Protein AF-A0A2D5ZLC3-F1 (afdb_monomer_lite)

Structure (mmCIF, N/CA/C/O backbone):
data_AF-A0A2D5ZLC3-F1
#
_entry.id   AF-A0A2D5ZLC3-F1
#
loop_
_atom_site.group_PDB
_atom_site.id
_atom_site.type_symbol
_atom_site.label_atom_id
_atom_site.label_alt_id
_atom_site.label_comp_id
_atom_site.label_asym_id
_atom_site.label_entity_id
_atom_site.label_seq_id
_atom_site.pdbx_PDB_ins_code
_atom_site.Cartn_x
_atom_site.Cartn_y
_atom_site.Cartn_z
_atom_site.occupancy
_atom_site.B_iso_or_equiv
_atom_site.auth_seq_id
_atom_site.auth_comp_id
_atom_site.auth_asym_id
_atom_site.auth_atom_id
_atom_site.pdbx_PDB_model_num
ATOM 1 N N . MET A 1 1 ? -10.170 2.366 -2.017 1.00 79.31 1 MET A N 1
ATOM 2 C CA . MET A 1 1 ? -8.701 2.451 -2.170 1.00 79.31 1 MET A CA 1
ATOM 3 C C . MET A 1 1 ? -8.158 1.456 -3.196 1.00 79.31 1 MET A C 1
ATOM 5 O O . MET A 1 1 ? -7.810 1.885 -4.287 1.00 79.31 1 MET A O 1
ATOM 9 N N . THR A 1 2 ? -8.190 0.146 -2.924 1.00 83.31 2 THR A N 1
ATOM 10 C CA . THR A 1 2 ? -7.605 -0.919 -3.770 1.00 83.31 2 THR A CA 1
ATOM 11 C C . THR A 1 2 ? -7.988 -0.849 -5.250 1.00 83.31 2 THR A C 1
ATOM 13 O O . THR A 1 2 ? -7.106 -0.886 -6.096 1.00 83.31 2 THR A O 1
ATOM 16 N N . ARG A 1 3 ? -9.275 -0.645 -5.580 1.00 85.94 3 ARG A N 1
ATOM 17 C CA . ARG A 1 3 ? -9.740 -0.512 -6.977 1.00 85.94 3 ARG A CA 1
ATOM 18 C C . ARG A 1 3 ? -8.976 0.560 -7.766 1.00 85.94 3 ARG A C 1
ATOM 20 O O . ARG A 1 3 ? -8.602 0.323 -8.902 1.00 85.94 3 ARG A O 1
ATOM 27 N N . ARG A 1 4 ? -8.717 1.721 -7.152 1.00 84.75 4 ARG A N 1
ATOM 28 C CA . ARG A 1 4 ? -8.005 2.831 -7.808 1.00 84.75 4 ARG A CA 1
ATOM 29 C C . ARG A 1 4 ? -6.535 2.505 -8.041 1.00 84.75 4 ARG A C 1
ATOM 31 O O . ARG A 1 4 ? -5.994 2.918 -9.054 1.00 84.75 4 ARG A O 1
ATOM 38 N N . ILE A 1 5 ? -5.913 1.785 -7.105 1.00 85.62 5 ILE A N 1
ATOM 39 C CA . ILE A 1 5 ? -4.526 1.335 -7.248 1.00 85.62 5 ILE A CA 1
ATOM 40 C C . ILE A 1 5 ? -4.437 0.350 -8.423 1.00 85.62 5 ILE A C 1
ATOM 42 O O . ILE A 1 5 ? -3.592 0.518 -9.291 1.00 85.62 5 ILE A O 1
ATOM 46 N N . VAL A 1 6 ? -5.360 -0.613 -8.501 1.00 88.94 6 VAL A N 1
ATOM 47 C CA . VAL A 1 6 ? -5.407 -1.585 -9.606 1.00 88.94 6 VAL A CA 1
ATOM 48 C C . VAL A 1 6 ? -5.623 -0.898 -10.956 1.00 88.94 6 VAL A C 1
ATOM 50 O O . VAL A 1 6 ? -4.856 -1.124 -11.880 1.00 88.94 6 VAL A O 1
ATOM 53 N N . GLU A 1 7 ? -6.618 -0.015 -11.061 1.00 87.50 7 GLU A N 1
ATOM 54 C CA . GLU A 1 7 ? -6.949 0.671 -12.321 1.00 87.50 7 GLU A CA 1
ATOM 55 C C . GLU A 1 7 ? -5.840 1.590 -12.847 1.00 87.50 7 GLU A C 1
ATOM 57 O O . GLU A 1 7 ? -5.812 1.874 -14.041 1.00 87.50 7 GLU A O 1
ATOM 62 N N . GLN A 1 8 ? -4.970 2.100 -11.973 1.00 84.56 8 GLN A N 1
ATOM 63 C CA . GLN A 1 8 ? -3.944 3.075 -12.352 1.00 84.56 8 GLN A CA 1
ATOM 64 C C . GLN A 1 8 ? -2.553 2.474 -12.526 1.00 84.56 8 GLN A C 1
ATOM 66 O O . GLN A 1 8 ? -1.783 3.026 -13.307 1.00 84.56 8 GLN A O 1
ATOM 71 N N . PHE A 1 9 ? -2.226 1.403 -11.799 1.00 86.00 9 PHE A N 1
ATOM 72 C CA . PHE A 1 9 ? -0.845 0.923 -11.680 1.00 86.00 9 PHE A CA 1
ATOM 73 C C . PHE A 1 9 ? -0.659 -0.560 -12.008 1.00 86.00 9 PHE A C 1
ATOM 75 O O . PHE A 1 9 ? 0.480 -1.005 -12.014 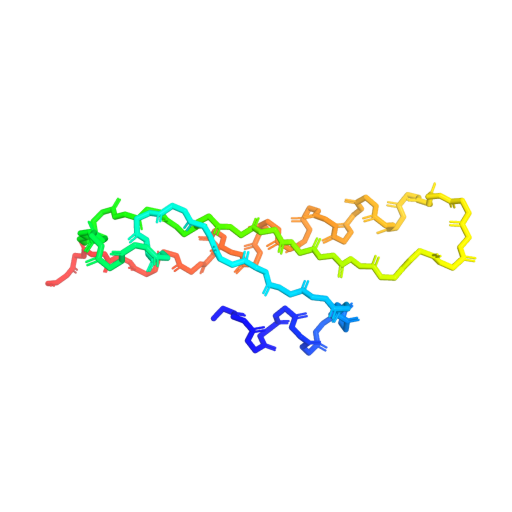1.00 86.00 9 PHE A O 1
ATOM 82 N N . ASP A 1 10 ? -1.740 -1.316 -12.240 1.00 89.19 10 ASP A N 1
ATOM 83 C CA . ASP A 1 10 ? -1.702 -2.753 -12.568 1.00 89.19 10 ASP A CA 1
ATOM 84 C C . ASP A 1 10 ? -0.670 -3.564 -11.744 1.00 89.19 10 ASP A C 1
ATOM 86 O O . ASP A 1 10 ? 0.272 -4.143 -12.286 1.00 89.19 10 A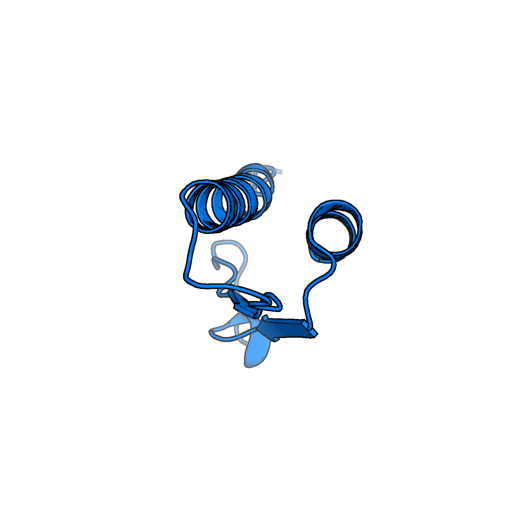SP A O 1
ATOM 90 N N . PRO A 1 11 ? -0.773 -3.548 -10.401 1.00 91.38 11 PRO A N 1
ATOM 91 C CA . PRO A 1 11 ? 0.228 -4.167 -9.547 1.00 91.38 11 PRO A CA 1
ATOM 92 C C . PRO A 1 11 ? 0.144 -5.693 -9.595 1.00 91.38 11 PRO A C 1
ATOM 94 O O . PRO A 1 11 ? -0.947 -6.266 -9.578 1.00 91.38 11 PRO A O 1
ATOM 97 N N . ASP A 1 12 ? 1.293 -6.358 -9.465 1.00 92.50 12 ASP A N 1
ATOM 98 C CA . ASP A 1 12 ? 1.354 -7.811 -9.283 1.00 92.50 12 ASP A CA 1
ATOM 99 C C . ASP A 1 12 ? 0.625 -8.233 -8.002 1.00 92.50 12 ASP A C 1
ATOM 101 O O . ASP A 1 12 ? -0.043 -9.271 -7.950 1.00 92.50 12 ASP A O 1
ATOM 105 N N . ARG A 1 13 ? 0.803 -7.454 -6.921 1.00 91.94 13 ARG A N 1
ATOM 106 C CA . ARG A 1 13 ? 0.206 -7.731 -5.606 1.00 91.94 13 ARG A CA 1
ATOM 107 C C . ARG A 1 13 ? -0.069 -6.454 -4.826 1.00 91.94 13 ARG A C 1
ATOM 109 O O . ARG A 1 13 ? 0.718 -5.512 -4.836 1.00 91.94 13 ARG A O 1
ATOM 116 N N . ILE A 1 14 ? -1.139 -6.493 -4.039 1.00 91.19 14 ILE A N 1
ATOM 117 C CA . ILE A 1 14 ? -1.423 -5.525 -2.977 1.00 91.19 14 ILE A CA 1
ATOM 118 C C . ILE A 1 14 ? -1.604 -6.325 -1.691 1.00 91.19 14 ILE A C 1
ATOM 120 O O . ILE A 1 14 ? -2.452 -7.217 -1.636 1.00 91.19 14 ILE A O 1
ATOM 124 N N . ILE A 1 15 ? -0.807 -6.029 -0.668 1.00 91.81 15 ILE A N 1
ATOM 125 C CA . ILE A 1 15 ? -0.819 -6.758 0.601 1.00 91.81 15 ILE A CA 1
ATOM 126 C C . ILE A 1 15 ? -1.136 -5.781 1.727 1.00 91.81 15 ILE A C 1
ATOM 128 O O . ILE A 1 15 ? -0.515 -4.724 1.819 1.00 91.81 15 ILE A O 1
ATOM 132 N N . ILE A 1 16 ? -2.102 -6.144 2.573 1.00 91.06 16 ILE A N 1
ATOM 133 C CA . ILE A 1 16 ? -2.483 -5.372 3.756 1.00 91.06 16 ILE A CA 1
ATOM 134 C C . ILE A 1 16 ? -1.775 -5.910 4.995 1.00 91.06 16 ILE A C 1
ATOM 136 O O . ILE A 1 16 ? -1.688 -7.125 5.195 1.00 91.06 16 ILE A O 1
ATOM 140 N N . PHE A 1 17 ? -1.299 -5.002 5.838 1.00 88.44 17 PHE A N 1
ATOM 141 C CA . PHE A 1 17 ? -0.695 -5.327 7.125 1.00 88.44 17 PHE A CA 1
ATOM 142 C C . PHE A 1 17 ? -1.310 -4.465 8.233 1.00 88.44 17 PHE A C 1
ATOM 144 O O . PHE A 1 17 ? -2.338 -3.816 8.041 1.00 88.44 17 PHE A O 1
ATOM 151 N N . GLY A 1 18 ? -0.733 -4.532 9.431 1.00 88.75 18 GLY A N 1
ATOM 152 C CA . GLY A 1 18 ? -1.189 -3.719 10.553 1.00 88.75 18 GLY A CA 1
ATOM 153 C C . GLY A 1 18 ? -2.530 -4.160 11.141 1.00 88.75 18 GLY A C 1
ATOM 154 O O . GLY A 1 18 ? -2.937 -5.326 11.052 1.00 88.75 18 GLY A O 1
ATOM 155 N N . SER A 1 19 ? -3.198 -3.224 11.812 1.00 91.56 19 SER A N 1
ATOM 156 C CA . SER A 1 19 ? -4.427 -3.463 12.579 1.00 91.56 19 SER A CA 1
ATOM 157 C C . SER A 1 19 ? -5.593 -3.915 11.695 1.00 91.56 19 SER A C 1
ATOM 159 O O . SER A 1 19 ? -6.358 -4.793 12.099 1.00 91.56 19 SER A O 1
ATOM 161 N N . HIS A 1 20 ? -5.680 -3.410 10.459 1.00 89.06 20 HIS A N 1
ATOM 162 C CA . HIS A 1 20 ? -6.693 -3.828 9.487 1.00 89.06 20 HIS A CA 1
ATOM 163 C C . HIS A 1 20 ? -6.521 -5.284 9.051 1.00 89.06 20 HIS A C 1
ATOM 165 O O . HIS A 1 20 ? -7.509 -6.010 8.956 1.00 89.06 20 HIS A O 1
ATOM 171 N N . ALA A 1 21 ? -5.283 -5.749 8.859 1.00 90.69 21 ALA A N 1
ATOM 172 C CA . ALA A 1 21 ? -5.022 -7.155 8.546 1.00 90.69 21 ALA A CA 1
ATOM 173 C C . ALA A 1 21 ? -5.353 -8.093 9.720 1.00 90.69 21 ALA A C 1
ATOM 175 O O . ALA A 1 21 ? -5.718 -9.248 9.515 1.00 90.69 21 ALA A O 1
ATOM 176 N N . ARG A 1 22 ? -5.225 -7.601 10.959 1.00 91.50 22 ARG A N 1
ATOM 177 C CA . ARG A 1 22 ? -5.477 -8.373 12.188 1.00 91.50 22 ARG A CA 1
ATOM 178 C C . ARG A 1 22 ? -6.921 -8.287 12.688 1.00 91.50 22 ARG A C 1
ATOM 180 O O . AR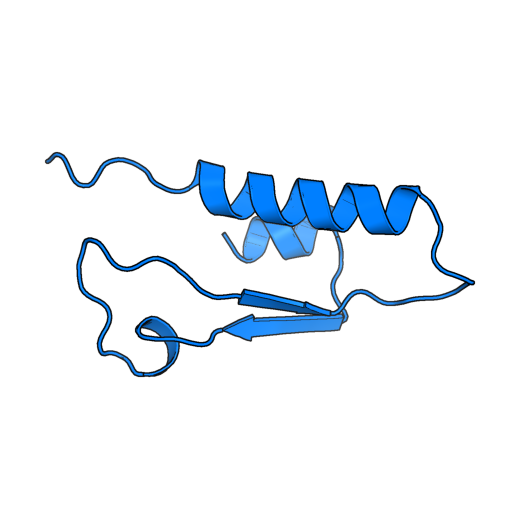G A 1 22 ? -7.254 -8.967 13.653 1.00 91.50 22 ARG A O 1
ATOM 187 N N . GLY A 1 23 ? -7.762 -7.459 12.066 1.00 91.50 23 GLY A N 1
ATOM 188 C CA . GLY A 1 23 ? -9.137 -7.215 12.511 1.00 91.50 23 GLY A CA 1
ATOM 189 C C . GLY A 1 23 ? -9.240 -6.415 13.815 1.00 91.50 23 GLY A 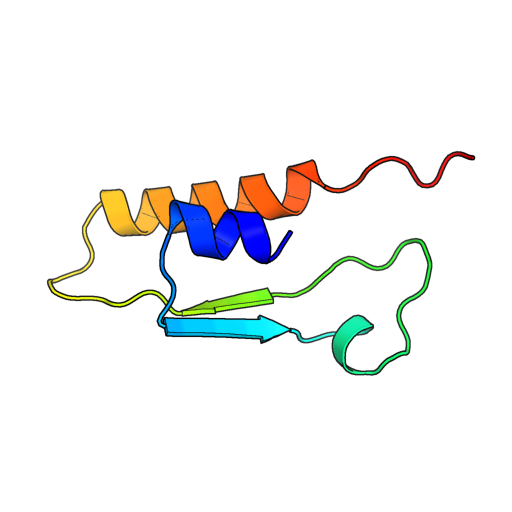C 1
ATOM 190 O O . GLY A 1 23 ? -10.284 -6.430 14.456 1.00 91.50 23 GLY A O 1
ATOM 191 N N . THR A 1 24 ? -8.170 -5.725 14.220 1.00 93.50 24 THR A N 1
ATOM 192 C CA . THR A 1 24 ? -8.110 -4.909 15.447 1.00 93.50 24 THR A CA 1
ATOM 193 C C . THR A 1 24 ? -8.086 -3.409 15.149 1.00 93.50 24 THR A C 1
ATOM 195 O O . THR A 1 24 ? -7.691 -2.624 16.008 1.00 93.50 24 THR A O 1
ATOM 198 N N . ALA A 1 25 ? -8.422 -3.006 13.920 1.00 90.94 25 ALA A N 1
ATOM 199 C CA . ALA A 1 25 ? -8.474 -1.605 13.523 1.00 90.94 25 ALA A CA 1
ATOM 200 C C . ALA A 1 25 ? -9.621 -0.875 14.235 1.00 90.94 25 ALA A C 1
ATOM 202 O O . ALA A 1 25 ? -10.757 -1.350 14.255 1.00 90.94 25 ALA A O 1
ATOM 203 N N . GLY A 1 26 ? -9.298 0.274 14.822 1.00 87.81 26 GLY A N 1
ATOM 204 C CA . GLY A 1 26 ? -10.262 1.242 15.334 1.00 87.81 26 GLY A CA 1
ATOM 205 C C . GLY A 1 26 ? -10.537 2.349 14.311 1.00 87.81 26 GLY A C 1
ATOM 206 O O . GLY A 1 26 ? -9.927 2.349 13.245 1.00 87.81 26 GLY A O 1
ATOM 207 N N . PRO A 1 27 ? -11.417 3.309 14.637 1.00 85.56 27 PRO A N 1
ATOM 208 C CA . PRO A 1 27 ? -11.759 4.410 13.738 1.00 85.56 27 PRO A CA 1
ATOM 209 C C . PRO A 1 27 ? -10.516 5.181 13.257 1.00 85.56 27 PRO A C 1
ATOM 211 O O . PRO A 1 27 ? -10.291 5.304 12.062 1.00 85.56 27 PRO A O 1
ATOM 214 N N . GLU A 1 28 ? -9.628 5.568 14.170 1.00 86.19 28 GLU A N 1
ATOM 215 C CA . GLU A 1 28 ? -8.406 6.328 13.851 1.00 86.19 28 GLU A CA 1
ATOM 216 C C . GLU A 1 28 ? -7.250 5.463 13.312 1.00 86.19 28 GLU A C 1
ATOM 218 O O . GLU A 1 28 ? -6.091 5.863 13.373 1.00 86.19 28 GLU A O 1
ATOM 223 N N . SER A 1 29 ? -7.510 4.220 12.892 1.00 85.81 29 SER A N 1
ATOM 224 C CA . SER A 1 29 ? -6.446 3.353 12.378 1.00 85.81 29 SER A CA 1
ATOM 225 C C . SER A 1 29 ? -6.098 3.695 10.936 1.00 85.81 29 SER A C 1
ATOM 227 O O . SER A 1 29 ? -6.953 3.641 10.055 1.00 85.81 29 SER A O 1
ATOM 229 N N . ASP A 1 30 ? -4.816 3.957 10.695 1.00 85.12 30 ASP A N 1
ATOM 230 C CA . ASP A 1 30 ? -4.264 4.037 9.348 1.00 85.12 30 ASP A CA 1
ATOM 231 C C . ASP A 1 30 ? -4.250 2.658 8.664 1.00 85.12 30 ASP A C 1
ATOM 233 O O . ASP A 1 30 ? -4.231 1.603 9.310 1.00 85.12 30 ASP A O 1
ATOM 237 N N . VAL A 1 31 ? -4.234 2.663 7.328 1.00 84.00 31 VAL A N 1
ATOM 238 C CA . VAL A 1 31 ? -4.141 1.448 6.507 1.00 84.00 31 VAL A CA 1
ATOM 239 C C . VAL A 1 31 ? 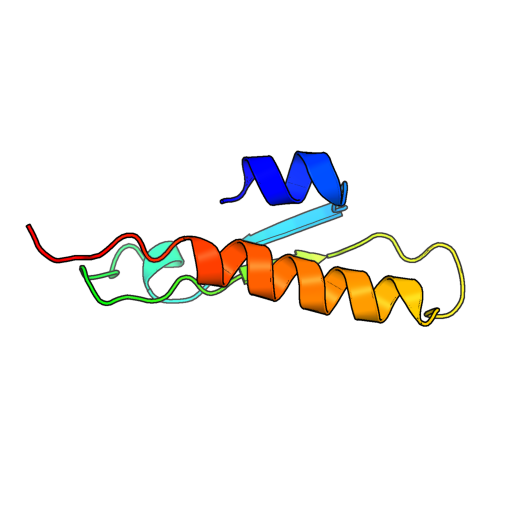-2.712 1.261 6.006 1.00 84.00 31 VAL A C 1
ATOM 241 O O . VAL A 1 31 ? -2.258 1.983 5.119 1.00 84.00 31 VAL A O 1
ATOM 244 N N . ASP A 1 32 ? -2.039 0.219 6.493 1.00 86.31 32 ASP A N 1
ATOM 245 C CA . ASP A 1 32 ? -0.714 -0.177 6.014 1.00 86.31 32 ASP A CA 1
ATOM 246 C C . ASP A 1 32 ? -0.814 -1.072 4.768 1.00 86.31 32 ASP A C 1
ATOM 248 O O . ASP A 1 32 ? -1.365 -2.179 4.826 1.00 86.31 32 ASP A O 1
ATOM 252 N N . LEU A 1 33 ? -0.232 -0.633 3.647 1.00 87.81 33 LEU A N 1
ATOM 253 C CA . LEU A 1 33 ? -0.136 -1.419 2.414 1.00 87.81 33 LEU A CA 1
ATOM 254 C C . LEU A 1 33 ? 1.306 -1.596 1.931 1.00 87.81 33 LEU A C 1
ATOM 256 O O . LEU A 1 33 ? 2.101 -0.662 1.951 1.00 87.81 33 LEU A O 1
ATOM 260 N N . LEU A 1 34 ? 1.583 -2.769 1.357 1.00 88.69 34 LEU A N 1
ATOM 261 C CA . LEU A 1 34 ? 2.678 -2.977 0.410 1.00 88.6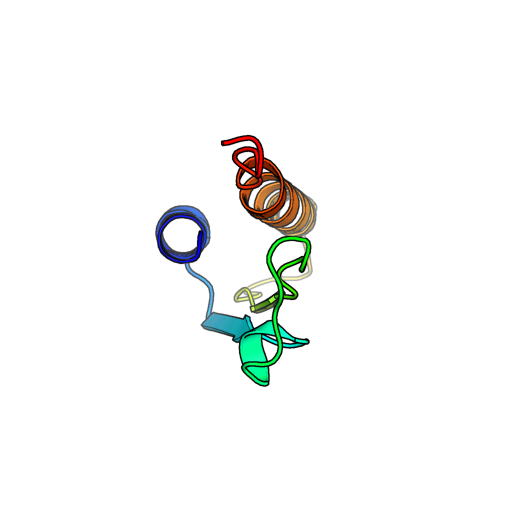9 34 LEU A CA 1
ATOM 262 C C . LEU A 1 34 ? 2.089 -3.226 -0.976 1.00 88.69 34 LEU A C 1
ATOM 264 O O . LEU A 1 34 ? 1.297 -4.154 -1.161 1.00 88.69 34 LEU A O 1
ATOM 268 N N . VAL A 1 35 ? 2.501 -2.424 -1.952 1.00 89.06 35 VAL A N 1
ATOM 269 C CA . VAL A 1 35 ? 2.149 -2.616 -3.360 1.00 89.06 35 VAL A CA 1
ATOM 270 C C . VAL A 1 35 ? 3.392 -3.094 -4.098 1.00 89.06 35 VAL A C 1
ATOM 272 O O . VAL A 1 35 ? 4.440 -2.458 -4.026 1.00 89.06 35 VAL A O 1
ATOM 275 N N . VAL A 1 36 ? 3.283 -4.237 -4.769 1.00 88.69 36 VAL A N 1
ATOM 276 C CA . VAL A 1 36 ? 4.350 -4.811 -5.592 1.00 88.69 36 VAL A CA 1
ATOM 277 C C . VAL A 1 36 ? 4.027 -4.494 -7.041 1.00 88.69 36 VAL A C 1
ATOM 279 O O . VAL A 1 36 ? 2.995 -4.936 -7.546 1.00 88.69 36 VAL A O 1
ATOM 282 N N . LEU A 1 37 ? 4.897 -3.718 -7.680 1.00 87.25 37 LEU A N 1
ATOM 283 C CA . LEU A 1 37 ? 4.796 -3.371 -9.093 1.00 87.25 37 LEU A CA 1
ATOM 284 C C . LEU A 1 37 ? 5.741 -4.255 -9.918 1.00 87.25 37 LEU A C 1
ATOM 286 O O . LEU A 1 37 ? 6.833 -4.580 -9.434 1.00 87.25 37 LEU A O 1
ATOM 290 N N . PRO A 1 38 ? 5.351 -4.632 -11.146 1.00 82.44 38 PRO A N 1
ATOM 291 C CA . PRO A 1 38 ? 6.250 -5.320 -12.059 1.00 82.44 38 PRO A CA 1
ATOM 292 C C . PRO A 1 38 ? 7.400 -4.387 -12.462 1.00 82.44 38 PRO A C 1
ATOM 294 O O . PRO A 1 38 ? 7.176 -3.260 -12.893 1.00 82.44 38 PRO A O 1
ATOM 297 N N . ILE A 1 39 ? 8.640 -4.866 -12.351 1.00 77.38 39 ILE A N 1
ATOM 298 C CA . ILE A 1 39 ? 9.832 -4.141 -12.810 1.00 77.38 39 ILE A CA 1
ATOM 299 C C . ILE A 1 39 ? 10.340 -4.840 -14.070 1.00 77.38 39 ILE A C 1
ATOM 301 O O . ILE A 1 39 ? 10.896 -5.937 -13.996 1.00 77.38 39 ILE A O 1
ATOM 305 N N . LEU A 1 40 ? 10.113 -4.222 -15.229 1.00 71.12 40 LEU A N 1
ATOM 306 C CA . LEU A 1 40 ? 10.518 -4.775 -16.528 1.00 71.12 40 LEU A CA 1
ATOM 307 C C . LEU A 1 40 ? 11.948 -4.361 -16.929 1.00 71.12 40 LEU A C 1
ATOM 309 O O . LEU A 1 40 ? 12.586 -5.059 -17.714 1.00 71.12 40 LEU A O 1
ATOM 313 N N . GLU A 1 41 ? 12.469 -3.270 -16.359 1.00 74.75 41 GLU A N 1
ATOM 314 C CA . GLU A 1 41 ? 13.777 -2.660 -16.653 1.00 74.75 41 GLU A CA 1
ATOM 315 C C . GLU A 1 41 ? 14.400 -2.059 -15.369 1.00 74.75 41 GLU A C 1
ATOM 317 O O . GLU A 1 41 ? 13.723 -2.014 -14.343 1.00 74.75 41 GLU A O 1
ATOM 322 N N . PRO A 1 42 ? 15.677 -1.614 -15.347 1.00 75.06 42 PRO A N 1
ATOM 323 C CA . PRO A 1 42 ? 16.237 -0.926 -14.182 1.00 75.06 42 PRO A CA 1
ATOM 324 C C . PRO A 1 42 ? 15.355 0.248 -13.752 1.00 75.06 42 PRO A C 1
ATOM 326 O O . PRO A 1 42 ? 14.920 1.021 -14.602 1.00 75.06 42 PRO A O 1
ATOM 329 N N . VAL A 1 43 ? 15.138 0.376 -12.439 1.00 73.06 43 VAL A N 1
ATOM 330 C CA . VAL A 1 43 ? 14.206 1.348 -11.849 1.00 73.06 43 VAL A CA 1
ATOM 331 C C . VAL A 1 43 ? 14.432 2.738 -12.439 1.00 73.06 43 VAL A C 1
ATOM 333 O O . VAL A 1 43 ? 15.491 3.351 -12.277 1.00 73.06 43 VAL A O 1
ATOM 336 N N . SER A 1 44 ? 13.413 3.211 -13.138 1.00 76.50 44 SER A N 1
ATOM 337 C CA . SER A 1 44 ? 13.341 4.516 -13.764 1.00 76.50 44 SER A CA 1
ATOM 338 C C . SER A 1 44 ? 12.779 5.550 -12.786 1.00 76.50 44 SER A C 1
ATOM 340 O O . SER A 1 44 ? 12.202 5.225 -11.748 1.00 76.50 44 SER A O 1
ATOM 342 N N . MET A 1 45 ? 12.913 6.833 -13.127 1.00 69.19 45 MET A N 1
ATOM 343 C CA . MET A 1 45 ? 12.312 7.905 -12.328 1.00 69.19 45 MET A CA 1
ATOM 344 C C . MET A 1 45 ? 10.776 7.787 -12.278 1.00 69.19 45 MET A C 1
ATOM 346 O O . MET A 1 45 ? 10.179 8.101 -11.253 1.00 69.19 45 MET A O 1
ATOM 350 N N . SER A 1 46 ? 10.152 7.278 -13.348 1.00 76.12 46 SER A N 1
ATOM 351 C CA . SER A 1 46 ? 8.706 7.023 -13.409 1.00 76.12 46 SER A CA 1
ATOM 352 C C . SER A 1 46 ? 8.244 5.978 -12.394 1.00 76.12 46 SER A C 1
ATOM 354 O O . SER A 1 46 ? 7.194 6.159 -11.786 1.00 76.12 46 SER A O 1
ATOM 356 N N . ASP A 1 47 ? 9.047 4.944 -12.126 1.00 77.44 47 ASP A N 1
ATOM 357 C CA . ASP A 1 47 ? 8.699 3.925 -11.125 1.00 77.44 47 ASP A CA 1
ATOM 358 C C . ASP A 1 47 ? 8.652 4.528 -9.709 1.00 77.44 47 ASP A C 1
ATOM 360 O O . ASP A 1 47 ? 7.780 4.210 -8.897 1.00 77.44 47 ASP A O 1
ATOM 364 N N . ALA A 1 48 ? 9.573 5.453 -9.414 1.00 71.31 48 ALA A N 1
ATOM 365 C CA . ALA A 1 48 ? 9.585 6.187 -8.151 1.00 71.31 48 ALA A CA 1
ATOM 366 C C . ALA A 1 48 ? 8.414 7.185 -8.047 1.00 71.31 48 ALA A C 1
ATOM 368 O O . ALA A 1 48 ? 7.830 7.341 -6.972 1.00 71.31 48 ALA A O 1
ATOM 369 N N . GLU A 1 49 ? 8.040 7.841 -9.148 1.00 76.19 49 GLU A N 1
ATOM 370 C CA . GLU A 1 49 ? 6.861 8.714 -9.198 1.00 76.19 49 GLU A CA 1
ATOM 371 C C . GLU A 1 49 ? 5.565 7.935 -8.958 1.00 76.19 49 GLU A C 1
ATOM 373 O O . GLU A 1 49 ? 4.698 8.401 -8.214 1.00 76.19 49 GLU A O 1
ATOM 378 N N . ASP A 1 50 ? 5.437 6.732 -9.514 1.00 78.19 50 ASP A N 1
ATOM 379 C CA . ASP A 1 50 ? 4.266 5.887 -9.297 1.00 78.19 50 ASP A CA 1
ATOM 380 C C . ASP A 1 50 ? 4.148 5.431 -7.838 1.00 78.19 50 ASP A C 1
ATOM 382 O O . ASP A 1 50 ? 3.046 5.455 -7.284 1.00 78.19 50 ASP A O 1
ATOM 386 N N . ALA A 1 51 ? 5.264 5.162 -7.150 1.00 73.12 51 ALA A N 1
ATOM 387 C CA . ALA A 1 51 ? 5.257 4.918 -5.705 1.00 73.12 51 ALA A CA 1
ATOM 388 C C . ALA A 1 51 ? 4.720 6.128 -4.908 1.00 73.12 51 ALA A C 1
ATOM 390 O O . ALA A 1 51 ? 3.880 5.966 -4.015 1.00 73.12 51 ALA A O 1
ATOM 391 N N . VAL A 1 52 ? 5.132 7.352 -5.264 1.00 70.38 52 VAL A N 1
ATOM 392 C CA . VAL A 1 52 ? 4.604 8.589 -4.653 1.00 70.38 52 VAL A CA 1
ATOM 393 C C . VAL A 1 52 ? 3.115 8.763 -4.967 1.00 70.38 52 VAL A C 1
ATOM 395 O O . VAL A 1 52 ? 2.326 9.124 -4.090 1.00 70.38 52 VAL A O 1
ATOM 398 N N . ARG A 1 53 ? 2.688 8.470 -6.198 1.00 68.88 53 ARG A N 1
ATOM 399 C CA . ARG A 1 53 ? 1.278 8.575 -6.599 1.00 68.88 53 ARG A CA 1
ATOM 400 C C . ARG A 1 53 ? 0.399 7.553 -5.885 1.00 68.88 53 ARG A C 1
ATOM 402 O O . ARG A 1 53 ? -0.729 7.899 -5.529 1.00 68.88 53 ARG A O 1
ATOM 409 N N . ILE A 1 54 ? 0.901 6.345 -5.629 1.00 75.31 54 ILE A N 1
ATOM 410 C CA . ILE A 1 54 ? 0.221 5.343 -4.798 1.00 75.31 54 ILE A CA 1
ATOM 411 C C . ILE A 1 54 ? 0.030 5.891 -3.382 1.00 75.31 54 ILE A C 1
ATOM 413 O O . ILE A 1 54 ? -1.104 5.888 -2.904 1.00 75.31 54 ILE A O 1
ATOM 417 N N . ALA A 1 55 ? 1.078 6.439 -2.754 1.00 68.75 55 ALA A N 1
ATOM 418 C CA . ALA A 1 55 ? 0.990 7.022 -1.409 1.00 68.75 55 ALA A CA 1
ATOM 419 C C . ALA A 1 55 ? -0.073 8.135 -1.329 1.00 68.75 55 ALA A C 1
ATOM 421 O O . ALA A 1 55 ? -0.956 8.102 -0.473 1.00 68.75 55 ALA A O 1
ATOM 422 N N . VAL A 1 56 ? -0.092 9.050 -2.303 1.00 64.94 56 VAL A N 1
ATOM 423 C CA . VAL A 1 56 ? -1.113 10.111 -2.379 1.00 64.94 56 VAL A CA 1
ATOM 424 C C . VAL A 1 56 ? -2.522 9.542 -2.608 1.00 64.94 56 VAL A C 1
ATOM 426 O O . VAL A 1 56 ? -3.506 10.079 -2.093 1.00 64.94 56 VAL A O 1
ATOM 429 N N . CYS A 1 57 ? -2.661 8.460 -3.379 1.00 67.06 57 CYS A N 1
ATOM 430 C CA . CYS A 1 57 ? -3.948 7.791 -3.594 1.00 67.06 57 CYS A CA 1
ATOM 431 C C . CYS A 1 57 ? -4.498 7.145 -2.309 1.00 67.06 57 CYS A C 1
ATOM 433 O O . CYS A 1 57 ? -5.722 7.058 -2.165 1.00 67.06 57 CYS A O 1
ATOM 435 N N . VAL A 1 58 ? -3.612 6.712 -1.405 1.00 71.25 58 VAL A N 1
ATOM 436 C CA . VAL A 1 58 ? -3.946 6.160 -0.084 1.00 71.25 58 VAL A CA 1
ATOM 437 C C . VAL A 1 58 ? -4.340 7.277 0.888 1.00 71.25 58 VAL A C 1
ATOM 439 O O . VAL A 1 58 ? -5.447 7.245 1.420 1.00 71.25 58 VAL A O 1
ATOM 442 N N . GLU A 1 59 ? -3.514 8.317 1.036 1.00 63.25 59 GLU A N 1
ATOM 443 C CA . GLU A 1 59 ? -3.764 9.418 1.985 1.00 63.25 59 GLU A CA 1
ATOM 444 C C . GLU A 1 59 ? -4.999 10.262 1.641 1.00 63.25 59 GLU A C 1
ATOM 446 O O . GLU A 1 59 ? -5.736 10.698 2.525 1.00 63.25 59 GLU A O 1
ATOM 451 N N . ARG A 1 60 ? -5.310 10.452 0.349 1.00 58.62 60 ARG A N 1
ATOM 452 C CA . ARG A 1 60 ? -6.525 11.179 -0.081 1.00 58.62 60 ARG A CA 1
ATOM 453 C C . ARG A 1 60 ? -7.837 10.456 0.256 1.00 58.62 60 ARG A C 1
ATOM 455 O O . ARG A 1 60 ? -8.903 10.904 -0.171 1.00 58.62 60 ARG A O 1
ATOM 462 N N . HIS A 1 61 ? -7.777 9.333 0.966 1.00 55.19 61 HIS A N 1
ATOM 463 C CA . HIS A 1 61 ? -8.930 8.582 1.441 1.00 55.19 61 HIS A CA 1
ATOM 464 C C . HIS A 1 61 ? -9.002 8.477 2.969 1.00 55.19 61 HIS A C 1
ATOM 466 O O . HIS A 1 61 ? -9.542 7.496 3.471 1.00 55.19 61 HIS A O 1
ATOM 472 N N . VAL A 1 62 ? -8.578 9.522 3.688 1.00 48.84 62 VAL A N 1
ATOM 473 C CA . VAL A 1 62 ? -9.137 9.845 5.012 1.00 48.84 62 VAL A CA 1
ATOM 474 C C . VAL A 1 62 ? -10.338 10.791 4.817 1.00 48.84 62 VAL A C 1
ATOM 476 O O . VAL A 1 62 ? -10.192 12.005 4.982 1.00 48.84 62 VAL A O 1
ATOM 479 N N . PRO A 1 63 ? -11.535 10.332 4.385 1.00 40.41 63 PRO A N 1
ATOM 480 C CA . PRO A 1 63 ? -12.725 11.108 4.667 1.00 40.41 63 PRO A CA 1
ATOM 481 C C . PRO A 1 63 ? -12.904 11.082 6.185 1.00 40.41 63 PRO A C 1
ATOM 483 O O . PRO A 1 63 ? -12.926 10.018 6.798 1.00 40.41 63 PRO A O 1
ATOM 486 N N . ALA A 1 64 ? -12.950 12.281 6.752 1.00 40.06 64 ALA A N 1
ATOM 487 C CA . ALA A 1 64 ? -13.225 12.588 8.141 1.00 40.06 64 ALA A CA 1
ATOM 488 C C . ALA A 1 64 ? -14.026 11.503 8.883 1.00 40.06 64 ALA A C 1
ATOM 490 O O . ALA A 1 64 ? -15.196 11.271 8.587 1.00 40.06 64 ALA A O 1
ATOM 491 N N . LEU A 1 65 ? -13.429 10.944 9.935 1.00 40.69 65 LEU A N 1
ATOM 492 C CA . LEU A 1 65 ? -14.185 10.559 11.124 1.00 40.69 65 LEU A CA 1
ATOM 493 C C . LEU A 1 65 ? -14.557 11.829 11.888 1.00 40.69 65 LEU A C 1
ATOM 495 O O . LEU A 1 65 ? -14.010 12.149 12.935 1.00 40.69 65 LEU A O 1
ATOM 499 N N . LEU A 1 66 ? -15.464 12.592 11.292 1.00 36.16 66 LEU A N 1
ATOM 500 C CA . LEU A 1 66 ? -16.265 13.612 11.951 1.00 36.16 66 LEU A CA 1
ATOM 501 C C . LEU A 1 66 ? -17.648 13.577 11.299 1.00 36.16 66 LEU A C 1
ATOM 503 O O . LEU A 1 66 ? -17.996 14.494 10.563 1.00 36.16 66 LEU A O 1
ATOM 507 N N . GLU A 1 67 ? -18.378 12.488 11.536 1.00 36.66 67 GLU A N 1
ATOM 508 C CA . GLU A 1 67 ? -19.788 12.498 11.964 1.00 36.66 67 GLU A CA 1
ATOM 509 C C . GLU A 1 67 ? -20.032 11.321 12.917 1.00 36.66 67 GLU A C 1
ATOM 511 O O . GLU A 1 67 ? -19.596 10.192 12.591 1.00 36.66 67 GLU A O 1
#

pLDDT: mean 77.93, std 14.81, range [36.16, 93.5]

Sequence (67 aa):
MTRRIVEQFDPDRIIIFGSHARGTAGPESDVDLLVVLPILEPVSMSDAEDAVRIAVCVERHVPALLE

Secondary structure (DSSP, 8-state):
-HHHHHHHH--SEEEEEHHHHHT---TT---EEEEEPP--SS--HHHHHHHHHHHHHHHTT---S--

Radius of gyration: 13.69 Å; chains: 1; bounding box: 36×22×32 Å

Foldseek 3Di:
DVVVLCVPQVFPDKDWDDCVVVVNDDPPDATDIDTHHDDPDPDDPVNVVSVVVVVVVRVVPPPDPPD